Protein AF-A0A8J9V840-F1 (afdb_monomer_lite)

Structure (mmCIF, N/CA/C/O backbone):
data_AF-A0A8J9V840-F1
#
_entry.id   AF-A0A8J9V840-F1
#
loop_
_atom_site.group_PDB
_atom_site.id
_atom_site.type_symbol
_atom_site.label_atom_id
_atom_site.label_alt_id
_atom_site.label_comp_id
_atom_site.label_asym_id
_atom_site.label_entity_id
_atom_site.label_seq_id
_atom_site.pdbx_PDB_ins_code
_atom_site.Cartn_x
_atom_site.Cartn_y
_atom_site.Cartn_z
_atom_site.occupancy
_atom_site.B_iso_or_equiv
_atom_site.auth_seq_id
_atom_site.auth_comp_id
_atom_site.auth_asym_id
_atom_site.auth_atom_id
_atom_site.pdbx_PDB_model_num
ATOM 1 N N . MET A 1 1 ? -13.849 -18.851 1.703 1.00 36.72 1 MET A N 1
ATOM 2 C CA . MET A 1 1 ? -13.987 -17.523 2.347 1.00 36.72 1 MET A CA 1
ATOM 3 C C . MET A 1 1 ? -15.398 -17.398 2.939 1.00 36.72 1 MET A C 1
ATOM 5 O O . MET A 1 1 ? -16.247 -16.714 2.391 1.00 36.72 1 MET A O 1
ATOM 9 N N . MET A 1 2 ? -15.682 -18.144 4.015 1.00 39.09 2 MET A N 1
ATOM 10 C CA . MET A 1 2 ? -17.014 -18.276 4.635 1.00 39.09 2 MET A CA 1
ATOM 11 C C . MET A 1 2 ? -16.992 -17.752 6.078 1.00 39.09 2 MET A C 1
ATOM 13 O O . MET A 1 2 ? -16.998 -18.531 7.020 1.00 39.09 2 MET A O 1
ATOM 17 N N . LEU A 1 3 ? -16.965 -16.430 6.262 1.00 54.78 3 LEU A N 1
ATOM 18 C CA . LEU A 1 3 ? -17.179 -15.801 7.578 1.00 54.78 3 LEU A CA 1
ATOM 19 C C . LEU A 1 3 ? -18.089 -14.564 7.486 1.00 54.78 3 LEU A C 1
ATOM 21 O O . LEU A 1 3 ? -17.945 -13.610 8.242 1.00 54.78 3 LEU A O 1
ATOM 25 N N . THR A 1 4 ? -19.038 -14.544 6.550 1.00 53.53 4 THR A N 1
ATOM 26 C CA . THR A 1 4 ? -19.931 -13.386 6.354 1.00 53.53 4 THR A CA 1
ATOM 27 C C . THR A 1 4 ? -21.233 -13.463 7.153 1.00 53.53 4 THR A C 1
ATOM 29 O O . THR A 1 4 ? -21.914 -12.451 7.293 1.00 53.53 4 THR A O 1
ATOM 32 N N . LYS A 1 5 ? -21.597 -14.620 7.724 1.00 42.75 5 LYS A N 1
ATOM 33 C CA . LYS A 1 5 ? -22.942 -14.823 8.298 1.00 42.75 5 LYS A CA 1
ATOM 34 C C . LYS A 1 5 ? -23.119 -14.516 9.795 1.00 42.75 5 LYS A C 1
ATOM 36 O O . LYS A 1 5 ? -24.254 -14.568 10.249 1.00 42.75 5 LYS A O 1
ATOM 41 N N . TYR A 1 6 ? -22.077 -14.149 10.556 1.00 47.06 6 TYR A N 1
ATOM 42 C CA . TYR A 1 6 ? -22.193 -13.997 12.025 1.00 47.06 6 TYR A CA 1
ATOM 43 C C . TYR A 1 6 ? -21.593 -12.708 12.623 1.00 47.06 6 TYR A C 1
ATOM 45 O O . TYR A 1 6 ? -20.983 -12.727 13.688 1.00 47.06 6 TYR A O 1
ATOM 53 N N . ARG A 1 7 ? -21.753 -11.547 11.972 1.00 50.41 7 ARG A N 1
ATOM 54 C CA . ARG A 1 7 ? -21.372 -10.258 12.590 1.00 50.41 7 ARG A CA 1
ATOM 55 C C . ARG A 1 7 ? -22.399 -9.154 12.339 1.00 50.41 7 ARG A C 1
ATOM 57 O O . ARG A 1 7 ? -22.062 -8.092 11.833 1.00 50.41 7 ARG A O 1
ATOM 64 N N . ARG A 1 8 ? -23.657 -9.361 12.742 1.00 49.28 8 ARG A N 1
ATOM 65 C CA . ARG A 1 8 ? -24.526 -8.216 13.074 1.00 49.28 8 ARG A CA 1
ATOM 66 C C . ARG A 1 8 ? -24.107 -7.701 14.453 1.00 49.28 8 ARG A C 1
ATOM 68 O O . ARG A 1 8 ? -24.618 -8.172 15.461 1.00 49.28 8 ARG A O 1
ATOM 75 N N . ARG A 1 9 ? -23.142 -6.774 1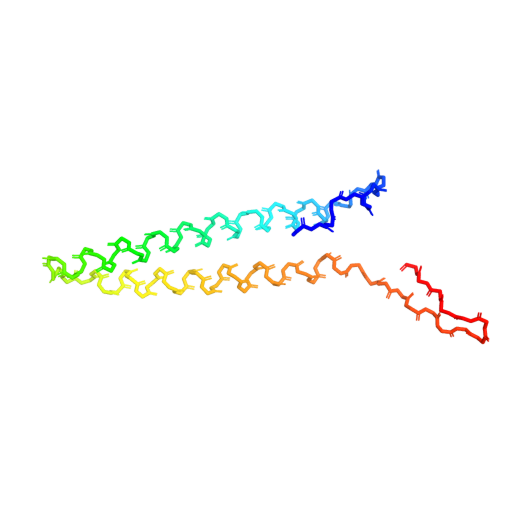4.503 1.00 57.06 9 ARG A N 1
ATOM 76 C CA . ARG A 1 9 ? -22.903 -5.937 15.695 1.00 57.06 9 ARG A CA 1
ATOM 77 C C . ARG A 1 9 ? -23.623 -4.592 15.488 1.00 57.06 9 ARG A C 1
ATOM 79 O O . ARG A 1 9 ? -23.460 -4.036 14.404 1.00 57.06 9 ARG A O 1
ATOM 86 N N . PRO A 1 10 ? -24.413 -4.066 16.448 1.00 57.09 10 PRO A N 1
ATOM 87 C CA . PRO A 1 10 ? -25.375 -2.994 16.158 1.00 57.09 10 PRO A CA 1
ATOM 88 C C . PRO A 1 10 ? -24.779 -1.584 16.050 1.00 57.09 10 PRO A C 1
ATOM 90 O O . PRO A 1 10 ? -25.486 -0.666 15.657 1.00 57.09 10 PRO A O 1
ATOM 93 N N . THR A 1 11 ? -23.500 -1.377 16.360 1.00 56.84 11 THR A N 1
ATOM 94 C CA . THR A 1 11 ? -22.879 -0.043 16.324 1.00 56.84 11 THR A CA 1
ATOM 95 C C . THR A 1 11 ? -21.401 -0.172 15.972 1.00 56.84 11 THR A C 1
ATOM 97 O O . THR A 1 11 ? -20.592 -0.533 16.829 1.00 56.84 11 THR A O 1
ATOM 100 N N . LEU A 1 12 ? -21.048 0.083 14.707 1.00 63.09 12 LEU A N 1
ATOM 101 C CA . LEU A 1 12 ? -19.650 0.211 14.291 1.00 63.09 12 LEU A CA 1
ATOM 102 C C . LEU A 1 12 ? -19.074 1.469 14.947 1.00 63.09 12 LEU A C 1
ATOM 104 O O . LEU A 1 12 ? -19.606 2.565 14.771 1.00 63.09 12 LEU A O 1
ATOM 108 N N . THR A 1 13 ? -17.990 1.323 15.700 1.00 72.88 13 THR A N 1
ATOM 109 C CA . THR A 1 13 ? -17.270 2.482 16.230 1.00 72.88 13 THR A CA 1
ATOM 110 C C . THR A 1 13 ? -16.636 3.279 15.089 1.00 72.88 13 THR A C 1
ATOM 112 O O . THR A 1 13 ? -16.280 2.735 14.043 1.00 72.88 13 THR A O 1
ATOM 115 N N . HIS A 1 14 ? -16.459 4.588 15.281 1.00 75.31 14 HIS A N 1
ATOM 116 C CA . HIS A 1 14 ? -15.884 5.471 14.258 1.00 75.31 14 HIS A CA 1
ATOM 117 C C . HIS A 1 14 ? -14.484 5.004 13.797 1.00 75.31 14 HIS A C 1
ATOM 119 O O . HIS A 1 14 ? -14.126 5.147 12.628 1.00 75.31 14 HIS A O 1
ATOM 125 N N . LEU A 1 15 ? -13.722 4.373 14.702 1.00 77.25 15 LEU A N 1
ATOM 126 C CA . LEU A 1 15 ? -12.422 3.754 14.423 1.00 77.25 15 LEU A CA 1
ATOM 127 C C . LEU A 1 15 ? -12.533 2.520 13.516 1.00 77.25 15 LEU A C 1
ATOM 129 O O . LEU A 1 15 ? -11.743 2.387 12.585 1.00 77.25 15 LEU A O 1
ATOM 133 N N . GLU A 1 16 ? -13.531 1.656 13.722 1.00 76.75 16 GLU A N 1
ATOM 134 C CA . GLU A 1 16 ? -13.768 0.484 12.865 1.00 76.75 16 GLU A CA 1
ATOM 135 C C . GLU A 1 16 ? -14.148 0.903 11.433 1.00 76.75 16 GLU A C 1
ATOM 137 O O . GLU A 1 16 ? -13.701 0.286 10.466 1.00 76.75 16 GLU A O 1
ATOM 142 N N . ILE A 1 17 ? -14.907 1.995 11.264 1.00 80.56 17 ILE A N 1
ATOM 143 C CA . ILE A 1 17 ? -15.249 2.532 9.931 1.00 80.56 17 ILE A CA 1
ATOM 144 C C . ILE A 1 17 ? -13.990 3.034 9.210 1.00 80.56 17 ILE A C 1
ATOM 146 O O . ILE A 1 17 ? -13.809 2.777 8.016 1.00 80.56 17 ILE A O 1
ATOM 150 N N . LEU A 1 18 ? -13.118 3.754 9.922 1.00 82.75 18 LEU A N 1
ATOM 151 C CA . LEU A 1 18 ? -11.855 4.252 9.374 1.00 82.75 18 LEU A CA 1
ATOM 152 C C . LEU A 1 18 ? -10.902 3.103 9.025 1.00 82.75 18 LEU A C 1
ATOM 154 O O . LEU A 1 18 ? -10.361 3.093 7.920 1.00 82.75 18 LEU A O 1
ATOM 158 N N . SER A 1 19 ? -10.769 2.112 9.913 1.00 83.62 19 SER A N 1
ATOM 159 C CA . SER A 1 19 ? -10.023 0.868 9.674 1.00 83.62 19 SER A CA 1
ATOM 160 C C . SER A 1 19 ? -10.517 0.175 8.404 1.00 83.62 19 SER A C 1
ATOM 162 O O . SER A 1 19 ? -9.729 -0.118 7.505 1.00 83.62 19 SER A O 1
ATOM 164 N N . MET A 1 20 ? -11.836 0.016 8.248 1.00 82.81 20 MET A N 1
ATOM 165 C CA . MET A 1 20 ? -12.424 -0.613 7.066 1.00 82.81 20 MET A CA 1
ATOM 166 C C . MET A 1 20 ? -12.132 0.172 5.779 1.00 82.81 20 MET A C 1
ATOM 168 O O . MET A 1 20 ? -11.753 -0.422 4.769 1.00 82.81 20 MET A O 1
ATOM 172 N N . LYS A 1 21 ? -12.250 1.506 5.799 1.00 87.31 21 LYS A N 1
ATOM 173 C CA . LYS A 1 21 ? -11.897 2.349 4.643 1.00 87.31 21 LYS A CA 1
ATOM 174 C C . LYS A 1 21 ? -10.410 2.248 4.296 1.00 87.31 21 LYS A C 1
ATOM 176 O O . LYS A 1 21 ? -10.072 2.170 3.116 1.00 87.31 21 LYS A O 1
ATOM 181 N N . LEU A 1 22 ? -9.531 2.241 5.298 1.00 87.75 22 LEU A N 1
ATOM 182 C CA . LEU A 1 22 ? -8.087 2.121 5.100 1.00 87.75 22 LEU A CA 1
ATOM 183 C C . LEU A 1 22 ? -7.715 0.753 4.518 1.00 87.75 22 LEU A C 1
ATOM 185 O O . LEU A 1 22 ? -6.929 0.698 3.579 1.00 87.75 22 LEU A O 1
ATOM 189 N N . LYS A 1 23 ? -8.340 -0.327 4.996 1.00 87.00 23 LYS A N 1
ATOM 190 C CA . LYS A 1 23 ? -8.180 -1.682 4.451 1.00 87.00 23 LYS A CA 1
ATOM 191 C C . LYS A 1 23 ? -8.541 -1.761 2.976 1.00 87.00 23 LYS A C 1
ATOM 193 O O . LYS A 1 23 ? -7.766 -2.291 2.189 1.00 87.00 23 LYS A O 1
ATOM 198 N N . TRP A 1 24 ? -9.687 -1.199 2.596 1.00 88.38 24 TRP A N 1
ATOM 199 C CA . TRP A 1 24 ? -10.099 -1.152 1.193 1.00 88.38 24 TRP A CA 1
ATOM 200 C C . TRP A 1 24 ? -9.127 -0.342 0.339 1.00 88.38 24 TRP A C 1
ATOM 202 O O . TRP A 1 24 ? -8.737 -0.795 -0.732 1.00 88.38 24 TRP A O 1
ATOM 212 N N . ARG A 1 25 ? -8.676 0.822 0.822 1.00 91.56 25 ARG A N 1
ATOM 213 C CA . ARG A 1 25 ? -7.660 1.624 0.123 1.00 91.56 25 ARG A CA 1
ATOM 214 C C . ARG A 1 25 ? -6.351 0.855 -0.051 1.00 91.56 25 ARG A C 1
ATOM 216 O O . ARG A 1 25 ? -5.837 0.808 -1.160 1.00 91.56 25 ARG A O 1
ATOM 223 N N . ALA A 1 26 ? -5.851 0.221 1.009 1.00 91.25 26 ALA A N 1
ATOM 224 C CA . ALA A 1 26 ? -4.638 -0.592 0.965 1.00 91.25 26 ALA A CA 1
ATOM 225 C C . ALA A 1 26 ? -4.782 -1.770 -0.010 1.00 91.25 26 ALA A C 1
ATOM 227 O O . ALA A 1 26 ? -3.864 -2.040 -0.775 1.00 91.25 26 ALA A O 1
ATOM 228 N N . PHE A 1 27 ? -5.954 -2.412 -0.051 1.00 90.81 27 PHE A N 1
ATOM 229 C CA . PHE A 1 27 ? -6.251 -3.485 -0.996 1.00 90.81 27 PHE A CA 1
ATOM 230 C C . PHE A 1 27 ? -6.212 -3.006 -2.454 1.00 90.81 27 PHE A C 1
ATOM 232 O O . PHE A 1 27 ? -5.523 -3.609 -3.273 1.00 90.81 27 PHE A O 1
ATOM 239 N N . PHE A 1 28 ? -6.897 -1.904 -2.778 1.00 93.62 28 PHE A N 1
ATOM 240 C CA . PHE A 1 28 ? -6.886 -1.358 -4.139 1.00 93.62 28 PHE A CA 1
ATOM 241 C C . PHE A 1 28 ? -5.492 -0.891 -4.568 1.00 93.62 28 PHE A C 1
ATOM 243 O O . PHE A 1 28 ? -5.100 -1.144 -5.705 1.00 93.62 28 PHE A O 1
ATOM 250 N N . VAL A 1 29 ? -4.734 -0.259 -3.664 1.00 93.81 29 VAL A N 1
ATOM 251 C CA . VAL A 1 29 ? -3.338 0.122 -3.925 1.00 93.81 29 VAL A CA 1
ATOM 252 C C . VAL A 1 29 ? -2.494 -1.116 -4.206 1.00 93.81 29 VAL A C 1
ATOM 254 O O . VAL A 1 29 ? -1.801 -1.140 -5.213 1.00 93.81 29 VAL A O 1
ATOM 257 N N . ASN A 1 30 ? -2.604 -2.161 -3.386 1.00 94.19 30 ASN A N 1
ATOM 258 C CA . ASN A 1 30 ? -1.833 -3.388 -3.561 1.00 94.19 30 ASN A CA 1
ATOM 259 C C . ASN A 1 30 ? -2.109 -4.049 -4.925 1.00 94.19 30 ASN A C 1
ATOM 261 O O . ASN A 1 30 ? -1.188 -4.315 -5.694 1.00 94.19 30 ASN A O 1
ATOM 265 N N . VAL A 1 31 ? -3.389 -4.234 -5.275 1.00 94.88 31 VAL A N 1
ATOM 266 C CA . VAL A 1 31 ? -3.797 -4.799 -6.575 1.00 94.88 31 VAL A CA 1
ATOM 267 C C . VAL A 1 31 ? -3.309 -3.931 -7.740 1.00 94.88 31 VAL A C 1
ATOM 269 O O . VAL A 1 31 ? -2.790 -4.458 -8.724 1.00 94.88 31 VAL A O 1
ATOM 272 N N . GLY A 1 32 ? -3.433 -2.605 -7.625 1.00 96.12 32 GLY A N 1
ATOM 273 C CA . GLY A 1 32 ? -2.923 -1.671 -8.627 1.00 96.12 32 GLY A CA 1
ATOM 274 C C . GLY A 1 32 ? -1.407 -1.778 -8.801 1.00 96.12 32 GLY A C 1
ATOM 275 O O . GLY A 1 32 ? -0.923 -1.879 -9.925 1.00 96.12 32 GLY A O 1
ATOM 276 N N . SER A 1 33 ? -0.651 -1.826 -7.704 1.00 94.44 33 SER A N 1
ATOM 277 C CA . SER A 1 33 ? 0.809 -1.947 -7.725 1.00 94.44 33 SER A CA 1
ATOM 278 C C . SER A 1 33 ? 1.288 -3.275 -8.309 1.00 94.44 33 SER A C 1
ATOM 280 O O . SER A 1 33 ? 2.259 -3.274 -9.060 1.00 94.44 33 SER A O 1
ATOM 282 N N . PHE A 1 34 ? 0.579 -4.382 -8.071 1.00 94.56 34 PHE A N 1
ATOM 283 C CA . PHE A 1 34 ? 0.852 -5.651 -8.755 1.00 94.56 34 PHE A CA 1
ATOM 284 C C . PHE A 1 34 ? 0.649 -5.551 -10.271 1.00 94.56 34 PHE A C 1
ATOM 286 O O . PHE A 1 34 ? 1.483 -6.033 -11.038 1.00 94.56 34 PHE A O 1
ATOM 293 N N . ALA A 1 35 ? -0.429 -4.898 -10.717 1.00 95.88 35 ALA A N 1
ATOM 294 C CA . ALA A 1 35 ? -0.670 -4.682 -12.141 1.00 95.88 35 ALA A CA 1
ATOM 295 C C . ALA A 1 35 ? 0.420 -3.797 -12.775 1.00 95.88 35 ALA A C 1
ATOM 297 O O . ALA A 1 35 ? 0.908 -4.108 -13.863 1.00 95.88 35 ALA A O 1
ATOM 298 N N . PHE A 1 36 ? 0.853 -2.737 -12.081 1.00 94.56 36 PHE A N 1
ATOM 299 C CA . PHE A 1 36 ? 1.963 -1.892 -12.527 1.00 94.56 36 PHE A CA 1
ATOM 300 C C . PHE A 1 36 ? 3.291 -2.650 -12.582 1.00 94.56 36 PHE A C 1
ATOM 302 O O . PHE A 1 36 ? 4.003 -2.537 -13.578 1.00 94.56 36 PHE A O 1
ATOM 309 N N . ALA A 1 37 ? 3.605 -3.469 -11.576 1.00 93.81 37 ALA A N 1
ATOM 310 C CA . ALA A 1 37 ? 4.800 -4.307 -11.583 1.00 93.81 37 ALA A CA 1
ATOM 311 C C . ALA A 1 37 ? 4.798 -5.263 -12.790 1.00 93.81 37 ALA A C 1
ATOM 313 O O . ALA A 1 37 ? 5.770 -5.313 -13.542 1.00 93.81 37 ALA A O 1
ATOM 314 N N . ALA A 1 38 ? 3.677 -5.944 -13.055 1.00 94.00 38 ALA A N 1
ATOM 315 C CA . ALA A 1 38 ? 3.541 -6.811 -14.227 1.00 94.00 38 ALA A CA 1
ATOM 316 C C . ALA A 1 38 ? 3.702 -6.039 -15.551 1.00 94.00 38 ALA A C 1
ATOM 318 O O . ALA A 1 38 ? 4.379 -6.505 -16.469 1.00 94.00 38 ALA A O 1
ATOM 319 N N . TYR A 1 39 ? 3.126 -4.838 -15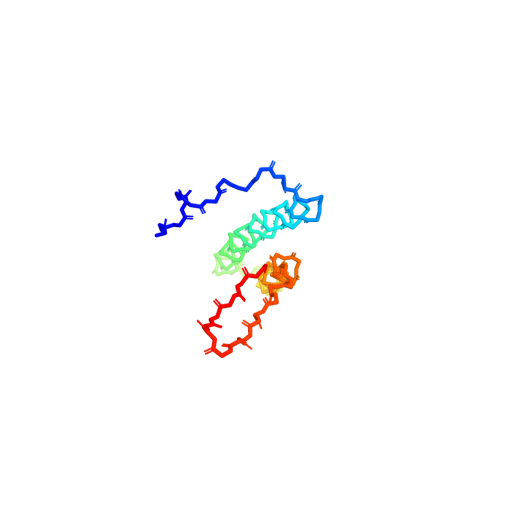.646 1.00 94.00 39 TYR A N 1
ATOM 320 C CA . TYR A 1 39 ? 3.277 -3.973 -16.816 1.00 94.00 39 TYR A CA 1
ATOM 321 C C . TYR A 1 39 ? 4.738 -3.563 -17.048 1.00 94.00 39 TYR A C 1
ATOM 323 O O . TYR A 1 39 ? 5.244 -3.709 -18.163 1.00 94.00 39 TYR A O 1
ATOM 331 N N . PHE A 1 40 ? 5.432 -3.083 -16.011 1.00 92.69 40 PHE A N 1
ATOM 332 C CA . PHE A 1 40 ? 6.829 -2.666 -16.127 1.00 92.69 40 PHE A CA 1
ATOM 333 C C . PHE A 1 40 ? 7.756 -3.842 -16.428 1.00 92.69 40 PHE A C 1
ATOM 335 O O . PHE A 1 40 ? 8.668 -3.682 -17.234 1.00 92.69 40 PHE A O 1
ATOM 342 N N . PHE A 1 41 ? 7.480 -5.029 -15.884 1.00 91.25 41 PHE A N 1
ATOM 343 C CA . PHE A 1 41 ? 8.205 -6.252 -16.224 1.00 91.25 41 PHE A CA 1
ATOM 344 C C . PHE A 1 41 ? 8.095 -6.580 -17.721 1.00 91.25 41 PHE A C 1
ATOM 346 O O . PHE A 1 41 ? 9.103 -6.760 -18.406 1.00 91.25 41 PHE A O 1
ATOM 353 N N . LEU A 1 42 ? 6.872 -6.581 -18.265 1.00 92.00 42 LEU A N 1
ATOM 354 C CA . LEU A 1 42 ? 6.641 -6.832 -19.692 1.00 92.00 42 LEU A CA 1
ATOM 355 C C . LEU A 1 42 ? 7.268 -5.751 -20.581 1.00 92.00 42 LEU A C 1
ATOM 357 O O . LEU A 1 42 ? 7.824 -6.064 -21.635 1.00 92.00 42 LEU A O 1
ATOM 361 N N . ARG A 1 43 ? 7.177 -4.481 -20.174 1.00 90.00 43 ARG A N 1
ATOM 362 C CA . ARG A 1 43 ? 7.733 -3.349 -20.925 1.00 90.00 43 ARG A CA 1
ATOM 363 C C . ARG A 1 43 ? 9.259 -3.374 -20.939 1.00 90.00 43 ARG A C 1
ATOM 365 O O . ARG A 1 43 ? 9.847 -3.188 -22.002 1.00 90.00 43 ARG A O 1
ATOM 372 N N . HIS A 1 44 ? 9.886 -3.642 -19.795 1.00 90.56 44 HIS A N 1
ATOM 373 C CA . HIS A 1 44 ? 11.338 -3.732 -19.677 1.00 90.56 44 HIS A CA 1
ATOM 374 C C . HIS A 1 44 ? 11.900 -4.845 -20.565 1.00 90.56 44 HIS A C 1
ATOM 376 O O . HIS A 1 44 ? 12.821 -4.592 -21.335 1.00 90.56 44 HIS A O 1
ATOM 382 N N . ASN A 1 45 ? 11.273 -6.028 -20.547 1.00 87.00 45 ASN A N 1
ATOM 383 C CA . ASN A 1 45 ? 11.703 -7.171 -21.358 1.00 87.00 45 ASN A CA 1
ATOM 384 C C . ASN A 1 45 ? 11.555 -6.947 -22.872 1.00 87.00 45 ASN A C 1
ATOM 386 O O . ASN A 1 45 ? 12.236 -7.606 -23.651 1.00 87.00 45 ASN A O 1
ATOM 390 N N . ARG A 1 46 ? 10.652 -6.057 -23.306 1.00 88.94 46 ARG A N 1
ATOM 391 C CA . ARG A 1 46 ? 10.416 -5.784 -24.734 1.00 88.94 46 ARG A CA 1
ATOM 392 C C . ARG A 1 46 ? 11.266 -4.653 -25.296 1.00 88.94 46 ARG A C 1
ATOM 394 O O . ARG A 1 46 ? 11.681 -4.742 -26.444 1.00 88.94 46 ARG A O 1
ATOM 401 N N . LEU A 1 47 ? 11.443 -3.573 -24.536 1.00 84.19 47 LEU A N 1
ATOM 402 C CA . LEU A 1 47 ? 11.987 -2.313 -25.057 1.00 84.19 47 LEU A CA 1
ATOM 403 C C . LEU A 1 47 ? 13.335 -1.923 -24.434 1.00 84.19 47 LEU A C 1
ATOM 405 O O . LEU A 1 47 ? 13.970 -1.007 -24.944 1.00 84.19 47 LEU A O 1
ATOM 409 N N . CYS A 1 48 ? 13.780 -2.586 -23.356 1.00 81.50 48 CYS A N 1
ATOM 410 C CA . CYS A 1 48 ? 15.036 -2.287 -22.648 1.00 81.50 48 CYS A CA 1
ATOM 411 C C . CYS A 1 48 ? 15.255 -0.789 -22.349 1.00 81.50 48 CYS A C 1
ATOM 413 O O . CYS A 1 48 ? 16.386 -0.306 -22.328 1.00 81.50 48 CYS A O 1
ATOM 415 N N . GLU A 1 49 ? 14.174 -0.042 -22.098 1.00 85.38 49 GLU A N 1
ATOM 416 C CA . GLU A 1 49 ? 14.272 1.383 -21.788 1.00 85.38 49 GLU A CA 1
ATOM 417 C C . GLU A 1 49 ? 14.922 1.595 -20.406 1.00 85.38 49 GLU A C 1
ATOM 419 O O . GLU A 1 49 ? 14.590 0.881 -19.442 1.00 85.38 49 GLU A O 1
ATOM 424 N N . PRO A 1 50 ? 15.821 2.588 -20.272 1.00 85.69 50 PRO A N 1
ATOM 425 C CA . PRO A 1 50 ? 16.399 2.945 -18.984 1.00 85.69 50 PRO A CA 1
ATOM 426 C C . PRO A 1 50 ? 15.299 3.396 -18.007 1.00 85.69 50 PRO A C 1
ATOM 428 O O . PRO A 1 50 ? 14.250 3.892 -18.412 1.00 85.69 50 PRO A O 1
ATOM 431 N N . TYR A 1 51 ? 15.535 3.212 -16.704 1.00 87.19 51 TYR A N 1
ATOM 432 C CA . TYR A 1 51 ? 14.621 3.546 -15.592 1.00 87.19 51 TYR A CA 1
ATOM 433 C C . TYR A 1 51 ? 13.356 2.683 -15.438 1.00 87.19 51 TYR A C 1
ATOM 435 O O . TYR A 1 51 ? 12.767 2.680 -14.355 1.00 87.19 51 TYR A O 1
ATOM 443 N N . VAL A 1 52 ? 12.957 1.889 -16.439 1.00 90.12 52 VAL A N 1
ATOM 444 C CA . VAL A 1 52 ? 11.777 1.004 -16.320 1.00 90.12 52 VAL A CA 1
ATOM 445 C C . VAL A 1 52 ? 11.984 -0.071 -15.250 1.00 90.12 52 VAL A C 1
ATOM 447 O O . VAL A 1 52 ? 11.064 -0.366 -14.491 1.00 90.12 52 VAL A O 1
ATOM 450 N N . TYR A 1 53 ? 13.206 -0.594 -15.120 1.00 88.56 53 TYR A N 1
ATOM 451 C CA . TYR A 1 53 ? 13.547 -1.546 -14.059 1.00 88.56 53 TYR A CA 1
ATOM 452 C C . TYR A 1 53 ? 13.443 -0.922 -12.656 1.00 88.56 53 TYR A C 1
ATOM 454 O O . TYR A 1 53 ? 12.957 -1.551 -11.719 1.00 88.56 53 TYR A O 1
ATOM 462 N N . SER A 1 54 ? 13.814 0.353 -12.508 1.00 92.75 54 SER A N 1
ATOM 463 C CA . SER A 1 54 ? 13.649 1.077 -11.243 1.00 92.75 54 SER A CA 1
ATOM 464 C C . SER A 1 54 ? 12.172 1.290 -10.897 1.00 92.75 54 SER A C 1
ATOM 466 O O . SER A 1 54 ? 11.794 1.156 -9.736 1.00 92.75 54 SER A O 1
ATOM 468 N N . MET A 1 55 ? 11.321 1.572 -11.892 1.00 92.69 55 MET A N 1
ATOM 469 C CA . MET A 1 55 ? 9.865 1.698 -11.705 1.00 92.69 55 MET A CA 1
ATOM 470 C C . MET A 1 55 ? 9.195 0.360 -11.370 1.00 92.69 55 MET A C 1
ATOM 472 O O . MET A 1 55 ? 8.245 0.320 -10.582 1.00 92.69 55 MET A O 1
ATOM 476 N N . PHE A 1 56 ? 9.710 -0.739 -11.927 1.00 92.88 56 PHE A N 1
ATOM 477 C CA . PHE A 1 56 ? 9.333 -2.092 -11.527 1.00 92.88 56 PHE A CA 1
ATOM 478 C C . PHE A 1 56 ? 9.627 -2.319 -10.038 1.00 92.88 56 PHE A C 1
ATOM 480 O O . PHE A 1 56 ? 8.694 -2.570 -9.277 1.00 92.88 56 PHE A O 1
ATOM 487 N N . GLY A 1 57 ? 10.873 -2.103 -9.599 1.00 93.19 57 GLY A N 1
ATOM 488 C CA . GLY A 1 57 ? 11.246 -2.262 -8.189 1.00 93.19 57 GLY A CA 1
ATOM 489 C C . GLY A 1 57 ? 10.466 -1.328 -7.256 1.00 93.19 57 GLY A C 1
ATOM 490 O O . GLY A 1 57 ? 10.006 -1.741 -6.194 1.00 93.19 57 GLY A O 1
ATOM 491 N N . PHE A 1 58 ? 10.220 -0.081 -7.669 1.00 94.94 58 PHE A N 1
ATOM 492 C CA . PHE A 1 58 ? 9.354 0.840 -6.926 1.00 94.94 58 PHE A CA 1
ATOM 493 C C . PHE A 1 58 ? 7.939 0.276 -6.736 1.00 94.94 58 PHE A C 1
ATOM 495 O O . PHE A 1 58 ? 7.388 0.343 -5.639 1.00 94.94 58 PHE A O 1
ATOM 502 N N . SER A 1 59 ? 7.361 -0.328 -7.777 1.00 94.62 59 SER A N 1
ATOM 503 C CA . SER A 1 59 ? 6.030 -0.940 -7.701 1.00 94.62 59 SER A CA 1
ATOM 504 C C . SER A 1 59 ? 6.001 -2.118 -6.721 1.00 94.62 59 SER A C 1
ATOM 506 O O . SER A 1 59 ? 5.049 -2.238 -5.948 1.00 94.62 59 SER A O 1
ATOM 508 N N . GLU A 1 60 ? 7.057 -2.936 -6.680 1.00 94.62 60 GLU A N 1
ATOM 509 C CA . GLU A 1 60 ? 7.203 -4.020 -5.697 1.00 94.62 60 GLU A CA 1
ATOM 510 C C . GLU A 1 60 ? 7.294 -3.488 -4.259 1.00 94.62 60 GLU A C 1
ATOM 512 O O . GLU A 1 60 ? 6.635 -4.011 -3.356 1.00 94.62 60 GLU A O 1
ATOM 517 N N . TYR A 1 61 ? 8.031 -2.397 -4.029 1.00 95.81 61 TYR A N 1
ATOM 518 C CA . TYR A 1 61 ? 8.061 -1.753 -2.713 1.00 95.81 61 TYR A CA 1
ATOM 519 C C . TYR A 1 61 ? 6.673 -1.275 -2.275 1.00 95.81 61 TYR A C 1
ATOM 521 O O . TYR A 1 61 ? 6.292 -1.471 -1.118 1.00 95.81 61 TYR A O 1
ATOM 529 N N . VAL A 1 62 ? 5.887 -0.689 -3.184 1.00 95.00 62 VAL A N 1
ATOM 530 C CA . VAL A 1 62 ? 4.519 -0.244 -2.868 1.00 95.00 62 VAL A CA 1
ATOM 531 C C . VAL A 1 62 ? 3.607 -1.433 -2.540 1.00 95.00 62 VAL A C 1
ATOM 533 O O . VAL A 1 62 ? 2.815 -1.344 -1.597 1.00 95.00 62 VAL A O 1
ATOM 536 N N . VAL A 1 63 ? 3.746 -2.567 -3.237 1.00 95.69 63 VAL A N 1
ATOM 537 C CA . VAL A 1 63 ? 3.053 -3.826 -2.895 1.00 95.69 63 VAL A CA 1
ATOM 538 C C . VAL A 1 63 ? 3.355 -4.234 -1.450 1.00 95.69 63 VAL A C 1
ATOM 540 O O . VAL A 1 63 ? 2.437 -4.432 -0.652 1.00 95.69 63 VAL A O 1
ATOM 543 N N . VAL A 1 64 ? 4.634 -4.295 -1.074 1.00 95.81 64 VAL A N 1
ATOM 544 C CA . VAL A 1 64 ? 5.041 -4.714 0.276 1.00 95.81 64 VAL A CA 1
ATOM 545 C C . VAL A 1 64 ? 4.516 -3.746 1.338 1.00 95.81 64 VAL A C 1
ATOM 547 O O . VAL A 1 64 ? 3.907 -4.176 2.319 1.00 95.81 64 VAL A O 1
ATOM 550 N N . ILE A 1 65 ? 4.685 -2.438 1.131 1.00 94.19 65 ILE A N 1
ATOM 551 C CA . ILE A 1 65 ? 4.237 -1.409 2.079 1.00 94.19 65 ILE A CA 1
ATOM 552 C C . ILE A 1 65 ? 2.714 -1.433 2.236 1.00 94.19 65 ILE A C 1
ATOM 554 O O . ILE A 1 65 ? 2.215 -1.408 3.360 1.00 94.19 65 ILE A O 1
ATOM 558 N N . SER A 1 66 ? 1.959 -1.510 1.139 1.00 92.69 66 SER A N 1
ATOM 559 C CA . SER A 1 66 ? 0.492 -1.553 1.195 1.00 92.69 66 SER A CA 1
ATOM 560 C C . SER A 1 66 ? -0.020 -2.798 1.923 1.00 92.69 66 SER A C 1
ATOM 562 O O . SER A 1 66 ? -0.974 -2.702 2.699 1.00 92.69 66 SER A O 1
ATOM 564 N N . ASN A 1 67 ? 0.659 -3.939 1.772 1.00 93.12 67 ASN A N 1
ATOM 565 C CA . ASN A 1 67 ? 0.346 -5.152 2.518 1.00 93.12 67 ASN A CA 1
ATOM 566 C C . ASN A 1 67 ? 0.666 -5.020 4.019 1.00 93.12 67 ASN A C 1
ATOM 568 O O . ASN A 1 67 ? -0.155 -5.384 4.861 1.00 93.12 67 ASN A O 1
ATOM 572 N N . ILE A 1 68 ? 1.819 -4.443 4.374 1.00 92.62 68 ILE A N 1
ATOM 573 C CA . ILE A 1 68 ? 2.171 -4.158 5.776 1.00 92.62 68 ILE A CA 1
ATOM 574 C C . ILE A 1 68 ? 1.137 -3.219 6.400 1.00 92.62 68 ILE A C 1
ATOM 576 O O . ILE A 1 68 ? 0.6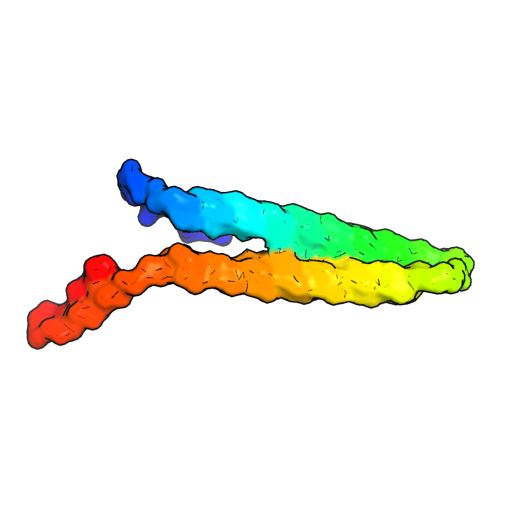55 -3.485 7.498 1.00 92.62 68 ILE A O 1
ATOM 580 N N . LEU A 1 69 ? 0.741 -2.154 5.695 1.00 90.38 69 LEU A N 1
ATOM 581 C CA . LEU A 1 69 ? -0.287 -1.221 6.157 1.00 90.38 69 LEU A CA 1
ATOM 582 C C . LEU A 1 69 ? -1.630 -1.922 6.367 1.00 90.38 69 LEU A C 1
ATOM 584 O O . LEU A 1 69 ? -2.281 -1.691 7.386 1.00 90.38 69 LEU A O 1
ATOM 588 N N . PHE A 1 70 ? -2.025 -2.812 5.452 1.00 89.94 70 PHE A N 1
ATOM 589 C CA . PHE A 1 70 ? -3.230 -3.621 5.608 1.00 89.94 70 PHE A CA 1
ATOM 590 C C . PHE A 1 70 ? -3.170 -4.466 6.885 1.00 89.94 70 PHE A C 1
ATOM 592 O O . PHE A 1 70 ? -4.112 -4.437 7.675 1.00 89.94 70 PHE A O 1
ATOM 599 N N . HIS A 1 71 ? -2.060 -5.155 7.148 1.00 88.38 71 HIS A N 1
ATOM 600 C CA . HIS A 1 71 ? -1.906 -5.931 8.377 1.00 88.38 71 HIS A CA 1
ATOM 601 C C . HIS A 1 71 ? -1.811 -5.054 9.629 1.00 88.38 71 HIS A C 1
ATOM 603 O O . HIS A 1 71 ? -2.416 -5.392 10.634 1.00 88.38 71 HIS A O 1
ATOM 609 N N . MET A 1 72 ? -1.174 -3.884 9.579 1.00 87.50 72 MET A N 1
ATOM 610 C CA . MET A 1 72 ? -1.120 -2.952 10.715 1.00 87.50 72 MET A CA 1
ATOM 611 C C . MET A 1 72 ? -2.508 -2.470 11.149 1.00 87.50 72 MET A C 1
ATOM 613 O O . MET A 1 72 ? -2.726 -2.196 12.329 1.00 87.50 72 MET A O 1
ATOM 617 N N . THR A 1 73 ? -3.490 -2.435 10.241 1.00 84.94 73 THR A N 1
ATOM 618 C CA . THR A 1 73 ? -4.867 -2.089 10.624 1.00 84.94 73 THR A CA 1
ATOM 619 C C . THR A 1 73 ? -5.512 -3.084 11.597 1.00 84.94 73 THR A C 1
ATOM 621 O O . THR A 1 73 ? -6.492 -2.730 12.254 1.00 84.94 73 THR A O 1
ATOM 624 N N . THR A 1 74 ? -4.965 -4.298 11.768 1.00 80.25 74 THR A N 1
ATOM 625 C CA . THR A 1 74 ? -5.463 -5.246 12.779 1.00 80.25 74 THR A CA 1
ATOM 626 C C . THR A 1 74 ? -5.314 -4.713 14.196 1.00 80.25 74 THR A C 1
ATOM 628 O O . THR A 1 74 ? -6.109 -5.087 15.050 1.00 80.25 74 THR A O 1
ATOM 631 N N . VAL A 1 75 ? -4.365 -3.806 14.445 1.00 78.75 75 VAL A N 1
ATOM 632 C CA . VAL A 1 75 ? -4.204 -3.145 15.749 1.00 78.75 75 VAL A CA 1
ATOM 633 C C . VAL A 1 75 ? -5.468 -2.375 16.144 1.00 78.75 75 VAL A C 1
ATOM 635 O O . VAL A 1 75 ? -5.827 -2.351 17.317 1.00 78.75 75 VAL A O 1
ATOM 638 N N . TYR A 1 76 ? -6.178 -1.789 15.176 1.00 73.31 76 TYR A N 1
ATOM 639 C CA . TYR A 1 76 ? -7.419 -1.048 15.427 1.00 73.31 76 TYR A CA 1
ATOM 640 C C . TYR A 1 76 ? -8.659 -1.952 15.468 1.00 73.31 76 TYR A C 1
ATOM 642 O O . TYR A 1 76 ? -9.635 -1.623 16.138 1.00 73.31 76 TYR A O 1
ATOM 650 N N . ASP A 1 77 ? -8.623 -3.087 14.765 1.00 68.75 77 ASP A N 1
ATOM 651 C CA . ASP A 1 77 ? -9.733 -4.049 14.711 1.00 68.75 77 ASP A CA 1
ATOM 652 C C . ASP A 1 77 ? -9.758 -5.013 15.901 1.00 68.75 77 ASP A C 1
ATOM 654 O O . ASP A 1 77 ? -10.825 -5.502 16.287 1.00 68.75 77 ASP A O 1
ATOM 658 N N . LEU A 1 78 ? -8.595 -5.286 16.494 1.00 67.62 78 LEU A N 1
ATOM 659 C CA . LEU A 1 78 ? -8.477 -5.998 17.757 1.00 67.62 78 LEU A CA 1
ATOM 660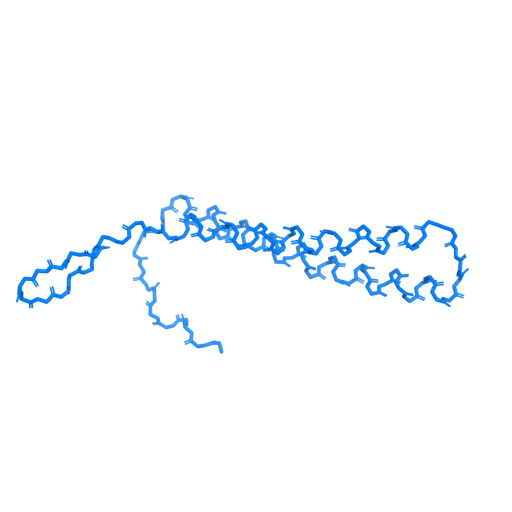 C C . LEU A 1 78 ? -8.909 -5.053 18.881 1.00 67.62 78 LEU A C 1
ATOM 662 O O . LEU A 1 78 ? -8.095 -4.474 19.599 1.00 67.62 78 LEU A O 1
ATOM 666 N N . ARG A 1 79 ? -10.228 -4.906 19.061 1.00 60.56 79 ARG A N 1
ATOM 667 C CA . ARG A 1 79 ? -10.774 -4.471 20.352 1.00 60.56 79 ARG A CA 1
ATOM 668 C C . ARG A 1 79 ? -10.131 -5.356 21.417 1.00 60.56 79 ARG A C 1
ATOM 670 O O . ARG A 1 79 ? -10.137 -6.573 21.248 1.00 60.56 79 ARG A O 1
ATOM 677 N N . LYS A 1 80 ? -9.573 -4.751 22.474 1.00 56.91 80 LYS A N 1
ATOM 678 C CA . LYS A 1 80 ? -9.077 -5.468 23.657 1.00 56.91 80 LYS A CA 1
ATOM 679 C C . LYS A 1 80 ? -10.206 -6.364 24.170 1.00 56.91 80 LYS A C 1
ATOM 681 O O . LYS A 1 80 ? -11.077 -5.886 24.886 1.00 56.91 80 LYS A O 1
ATOM 686 N N . GLN A 1 81 ? -10.228 -7.618 23.734 1.00 59.62 81 GLN A N 1
ATOM 687 C CA . GLN A 1 81 ? -11.109 -8.625 24.291 1.00 59.62 81 GLN A CA 1
ATOM 688 C C . GLN A 1 81 ? -10.424 -9.088 25.560 1.00 59.62 81 GLN A C 1
ATOM 690 O O . GLN A 1 81 ? -9.333 -9.663 25.514 1.00 59.62 81 GLN A O 1
ATOM 695 N N . PHE A 1 82 ? -11.010 -8.740 26.696 1.00 59.84 82 PHE A N 1
ATOM 696 C CA . PHE A 1 82 ? -10.497 -9.187 27.975 1.00 59.84 82 PHE A CA 1
ATOM 697 C C . PHE A 1 82 ? -11.005 -10.613 28.180 1.00 59.84 82 PHE A C 1
ATOM 699 O O . PHE A 1 82 ? -12.200 -10.858 28.317 1.00 59.84 82 PHE A O 1
ATOM 706 N N . LEU A 1 83 ? -10.080 -11.571 28.119 1.00 63.50 83 LEU A N 1
ATOM 707 C CA . LEU A 1 83 ? -10.348 -12.955 28.486 1.00 63.50 83 LEU A CA 1
ATOM 708 C C . LEU A 1 83 ? -10.275 -13.057 30.006 1.00 63.50 83 LEU A C 1
ATOM 710 O O . LEU A 1 83 ? -9.188 -13.068 30.584 1.00 63.50 83 LEU A O 1
ATOM 714 N N . TYR A 1 84 ? -11.431 -13.133 30.656 1.00 71.00 84 TYR A N 1
ATOM 715 C CA . TYR A 1 84 ? -11.501 -13.387 32.087 1.00 71.00 84 TYR A CA 1
ATOM 716 C C . TYR A 1 84 ? -11.502 -14.898 32.318 1.00 71.00 84 TYR A C 1
ATOM 718 O O . TYR A 1 84 ? -12.448 -15.605 31.963 1.00 71.00 84 TYR A O 1
ATOM 726 N N . ILE A 1 85 ? -10.424 -15.406 32.917 1.00 75.75 85 ILE A N 1
ATOM 727 C CA . ILE A 1 85 ? -10.333 -16.803 33.348 1.00 75.75 85 ILE A CA 1
ATOM 728 C C . ILE A 1 85 ? -10.868 -16.875 34.777 1.00 75.75 85 ILE A C 1
ATOM 730 O O . ILE A 1 85 ? -10.242 -16.369 35.707 1.00 75.75 85 ILE A O 1
ATOM 734 N N . THR A 1 86 ? -12.034 -17.495 34.963 1.00 79.25 86 THR A N 1
ATOM 735 C CA . THR A 1 86 ? -12.618 -17.736 36.288 1.00 79.25 86 THR A CA 1
ATOM 736 C C . THR A 1 86 ? -12.691 -19.235 36.566 1.00 79.25 86 THR A C 1
ATOM 738 O O . THR A 1 86 ? -12.714 -20.049 35.646 1.00 79.25 86 THR A O 1
ATOM 741 N N . ARG A 1 87 ? -12.788 -19.642 37.840 1.00 77.12 87 ARG A N 1
ATOM 742 C CA . ARG A 1 87 ? -12.892 -21.071 38.223 1.00 77.12 87 ARG A CA 1
ATOM 743 C C . ARG A 1 87 ? -14.092 -21.815 37.602 1.00 77.12 87 ARG A C 1
ATOM 745 O O . ARG A 1 87 ? -14.128 -23.036 37.655 1.00 77.12 87 ARG A O 1
ATOM 752 N N . LYS A 1 88 ? -15.066 -21.093 37.036 1.00 77.06 88 LYS A N 1
ATOM 753 C CA . LYS A 1 88 ? -16.264 -21.624 36.361 1.00 77.06 88 LYS A CA 1
ATOM 754 C C . LYS A 1 88 ? -16.174 -21.629 34.822 1.00 77.06 88 LYS A C 1
ATOM 756 O O . LYS A 1 88 ? -17.122 -22.079 34.191 1.00 77.06 88 LYS A O 1
ATOM 761 N N . GLY A 1 89 ? -15.081 -21.145 34.219 1.00 72.81 89 GLY A N 1
ATOM 762 C CA . GLY A 1 89 ? -14.888 -21.132 32.761 1.00 72.81 89 GLY A CA 1
ATOM 763 C C . GLY A 1 89 ? -14.252 -19.850 32.207 1.00 72.81 89 GLY A C 1
ATOM 764 O O . GLY A 1 89 ? -13.779 -18.994 32.958 1.00 72.81 89 GLY A O 1
ATOM 765 N N . PHE A 1 90 ? -14.252 -19.738 30.875 1.00 73.94 90 PHE A N 1
ATOM 766 C CA . PHE A 1 90 ? -13.758 -18.578 30.125 1.00 73.94 90 PHE A CA 1
ATOM 767 C C . PHE A 1 90 ? -14.908 -17.612 29.817 1.00 73.94 90 PHE A C 1
ATOM 769 O O . PHE A 1 90 ? -15.903 -18.016 29.216 1.00 73.94 90 PHE A O 1
ATOM 776 N N . ILE A 1 91 ? -14.765 -16.344 30.205 1.00 67.25 91 ILE A N 1
ATOM 777 C CA . ILE A 1 91 ? -15.701 -15.265 29.860 1.00 67.25 91 ILE A CA 1
ATOM 778 C C . ILE A 1 91 ? -14.971 -14.312 28.906 1.00 67.25 91 ILE A C 1
ATOM 780 O O . ILE A 1 91 ? -13.842 -13.901 29.180 1.00 67.25 91 ILE A O 1
ATOM 784 N N . VAL A 1 92 ? -15.590 -14.020 27.761 1.00 64.75 92 VAL A N 1
ATOM 785 C CA . VAL A 1 92 ? -15.056 -13.136 26.715 1.00 64.75 92 VAL A CA 1
ATOM 786 C C . VAL A 1 92 ? -15.936 -11.887 26.665 1.00 64.75 92 VAL A C 1
ATOM 788 O O . VAL A 1 92 ? -17.092 -12.007 26.259 1.00 64.75 92 VAL A O 1
ATOM 791 N N . ASP A 1 93 ? -15.391 -10.724 27.034 1.00 55.28 93 ASP A N 1
ATOM 792 C CA . ASP A 1 93 ? -16.030 -9.407 26.829 1.00 55.28 93 ASP A CA 1
ATOM 793 C C . ASP A 1 93 ? -15.528 -8.694 25.551 1.00 55.28 93 ASP A C 1
ATOM 795 O O . ASP A 1 93 ? -14.351 -8.884 25.144 1.00 55.28 93 ASP A O 1
#

pLDDT: mean 80.3, std 15.47, range [36.72, 96.12]

Sequence (93 aa):
MMLTKYRRRPTLTHLEILSMKLKWRAFFVNVGSFAFAAYFFLRHNRLCEPYVYSMFGFSEYVVVISNILFHMTTVYDLRKQFLYITRKGFIVD

Organism: NCBI:txid405034

Foldseek 3Di:
DPDPPPDPDPDDDPLNVVLVVLLVVLVVQLVVLVVLLVVLVVVCVPPVDPPSVVSNVVSVVSNVVSVVSNVVSVVSVPDPFDFDQDPVGTDTD

Secondary structure (DSSP, 8-state):
----SS---S---HHHHHHHHHHHHHHHHHHHHHHHHHHHHHHHHHH--TTHHHHHHHHHHHHHHHHHHHHHTHHHH-----EEEETTEEEE-

Radius of gyration: 20.52 Å; chains: 1; bounding box: 42×27×63 Å

InterPro domains:
  IPR019402 CWH43-like, N-terminal domain [PF10277] (9-80)
  IPR039545 Post-GPI attachment to proteins factor 2 [PTHR12892] (13-87)

=== Feature glossary ===
The record interleaves many kinds of information about one protein. Here is each kind framed as the question it answers.

Q: What does the local fold look like, residue by residue?
A: A 3Di character summarizes, for each residue, the relative orientation of the Cα frame of its nearest spatial neighbor. Because it encodes fold topology rather than chemistry, 3Di alignments detect remote structural similarity that sequence alignment misses.

Q: Which residues are in helices, strands, or loops?
A: Secondary structure is the local, repeating backbone conformation. DSSP classifies it into eight states by reading the hydrogen-bond network: three helix types (H, G, I), two β types (E, B), two non-regular types (T, S), and unstructured coil (-).

Q: How big and how compact is the whole molecule?
A: Three whole-structure scalars: the radius of gyration (RMS distance of Cα from centroid, in Å), the count of Cα–Cα contacts (pairs closer than 8 Å and separated by more than four residues in sequence — i.e. tertiary, not local, contacts), and the bounding-box dimensions. Together they distinguish compact globular folds from extended fibres or disordered chains.

Q: How confident is the AlphaFold model at each residue?
A: For AlphaFold models, the B-factor field carries pLDDT — the model's own estimate of local accuracy on a 0–100 scale. Regions with pLDDT<50 should be treated as essentially unmodeled; they often correspond to intrinsically disordered segments.

Q: What family and function is it annotated with?
A: Functional annotations link the protein to curated databases. InterPro entries identify conserved domains and families by matching the sequence against member-database signatures (Pfam, PROSITE, CDD, …). Gene Ontology (GO) terms describe molecular function, biological process, and cellular component in a controlled vocabulary. CATH places the structure in a hierarchical fold classification (Class/Architecture/Topology/Homologous-superfamily). The organism is the source species.

Q: What known structures does this most resemble?
A: Nearest PDB neighbors are the top structural matches found by Foldseek when searching this structure against the entire Protein Data Bank. Each hit reports a TM-score (0 to 1; >0.5 almost always implies the same fold) and an E-value. These are *structural* homologs — they may share no detectable sequence similarity.

Q: Which residues are buried vs exposed?
A: Solvent-accessible surface area (SASA) is the area in Å² traced out by the centre of a 1.4 Å probe sphere (a water molecule) rolled over the protein's van der Waals surface (Shrake–Rupley / Lee–Richards construction). Buried residues have near-zero SASA; fully exposed residues can exceed 200 Å². The total SASA scales roughly with the number of surface residues.

Q: What are the backbone torsion angles?
A: φ (phi) and ψ (psi) are the two rotatable backbone dihedrals per residue: φ is the C(i-1)–N–Cα–C torsion, ψ is the N–Cα–C–N(i+1) torsion, both in degrees on (−180°, 180°]. α-helical residues cluster near (−60°, −45°); β-strand residues near (−120°, +130°). A Ramachandran plot is simply a scatter of (φ, ψ) for every residue.

Q: Are the domains correctly placed relative to each other?
A: Predicted aligned error is AlphaFold's pairwise confidence. Unlike pLDDT (per-residue), PAE is per-residue-pair and captures whether two parts of the structure are correctly placed relative to each other. Units are ångströms of expected positional error.

Q: What if only a Cα trace i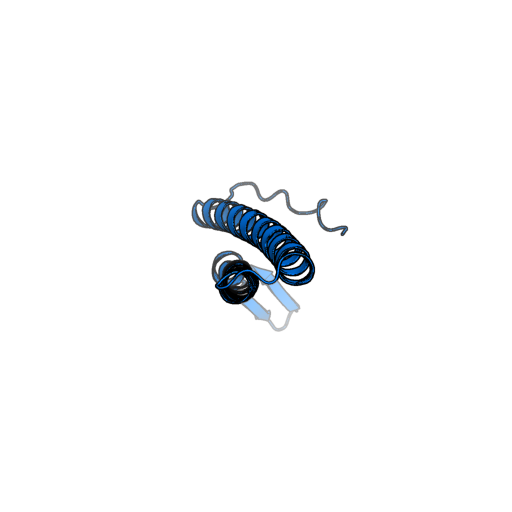s available?
A: P-SEA three-state annotation labels each residue as helix, strand, or coil based purely on the geometry of the Cα trace. It serves as a fallback when the full backbone (and thus DSSP) is unavailable.

Q: What is the amino-acid chain?
A: This is the polypeptide sequence — one letter per residue, N-terminus first. Length ranges from a few dozen residues for small domains to over a thousand for large multi-domain proteins.

Q: What do the rendered images show?
A: The six renders are orthographic views along the three Cartesian axes in both directions. Representation (cartoon, sticks, or surface) and color scheme (sequence-rainbow or by-chain) vary across proteins so the training set covers all the common visualization conventions.

Q: What do the diagnostic plots show?
A: Plot images: a contact map (which residues are close in 3D, as an N×N binary image), a Ramachandran scatter (backbone torsion angles, revealing secondary-structure composition at 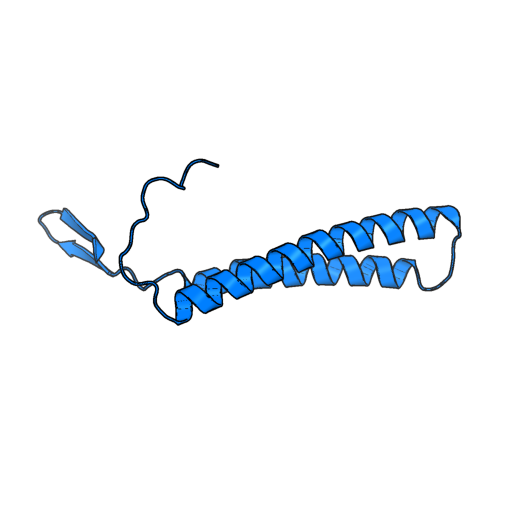a glance), and — for AlphaFold structures — a PAE heatmap (pairwise prediction confidence).

Q: How mobile is each atom in the crystal?
A: B-factor (Debye–Waller factor) reflects atomic displacement in the crystal lattice. It is an experimental observable (units Å²), not a prediction; low values mean the atom is pinned down, high values mean it moves or is heterogeneous across the crystal.

Q: Where is each backbone atom in 3D?
A: The mmCIF table is the protein's shape written out atom by atom. For each backbone N, Cα, C, and carbonyl O, it records an (x, y, z) coordinate triple in Å plus the residue type, chain letter, and residue number.